Protein AF-A0A812W6Y2-F1 (afdb_monomer_lite)

Secondary structure (DSSP, 8-state):
-PPPPPP--HHHHHHHHTHHHHHHHSSS----GGG--S---EEEEEEEEPSSS-EEEEEEE----EE-HHHHHHHTTT-HHHHHHHHHHHHTS-HHHHHHHTTTSPPEEEEETTEEEEE-BTTTEESSGGG-TT--

Radius of gyration: 18.1 Å; chains: 1; bounding box: 55×28×47 Å

pLDDT: mean 87.53, std 11.08, range [35.53, 96.62]

Structure (mmCIF, N/CA/C/O backbone):
data_AF-A0A812W6Y2-F1
#
_entry.id   AF-A0A812W6Y2-F1
#
loop_
_atom_site.group_PDB
_atom_site.id
_atom_site.type_symbol
_atom_site.label_atom_id
_atom_site.label_alt_id
_atom_site.label_comp_id
_atom_site.label_asym_id
_atom_site.label_entity_id
_atom_site.label_seq_id
_atom_site.pdbx_PDB_ins_code
_atom_site.Cartn_x
_atom_site.Cartn_y
_atom_site.Cartn_z
_atom_site.occupancy
_atom_site.B_iso_or_equiv
_atom_site.auth_seq_id
_atom_site.auth_comp_id
_atom_site.auth_asym_id
_atom_site.auth_atom_id
_atom_site.pdbx_PDB_model_num
ATOM 1 N N . VAL A 1 1 ? 32.349 -9.880 0.724 1.00 42.59 1 VAL A N 1
ATOM 2 C CA . VAL A 1 1 ? 31.455 -9.909 -0.460 1.00 42.59 1 VAL A CA 1
ATOM 3 C C . VAL A 1 1 ? 32.058 -8.994 -1.514 1.00 42.59 1 VAL A C 1
ATOM 5 O O . VAL A 1 1 ? 32.313 -7.841 -1.189 1.00 42.59 1 VAL A O 1
ATOM 8 N N . LYS A 1 2 ? 32.390 -9.490 -2.716 1.00 35.53 2 LYS A N 1
ATOM 9 C CA . LYS A 1 2 ? 32.866 -8.610 -3.799 1.00 35.53 2 LYS A CA 1
ATOM 10 C C . LYS A 1 2 ? 31.689 -7.723 -4.232 1.00 35.53 2 LYS A C 1
ATOM 12 O O . LYS A 1 2 ? 30.623 -8.282 -4.485 1.00 35.53 2 LYS A O 1
ATOM 17 N N . PRO A 1 3 ? 31.828 -6.388 -4.281 1.00 50.28 3 PRO A N 1
ATOM 18 C CA . PRO A 1 3 ? 30.753 -5.539 -4.776 1.00 50.28 3 PRO A CA 1
ATOM 19 C C . PRO A 1 3 ? 30.479 -5.903 -6.239 1.00 50.28 3 PRO A C 1
ATOM 21 O O . PRO A 1 3 ? 31.402 -5.944 -7.053 1.00 50.28 3 PRO A O 1
ATOM 24 N N . GLY A 1 4 ? 29.223 -6.227 -6.555 1.00 51.75 4 GLY A N 1
ATOM 25 C CA . GLY A 1 4 ? 28.796 -6.477 -7.930 1.00 51.75 4 GLY A CA 1
ATOM 26 C C . GLY A 1 4 ? 29.044 -5.256 -8.821 1.00 51.75 4 GLY A C 1
ATOM 27 O O . GLY A 1 4 ? 29.160 -4.126 -8.335 1.00 51.75 4 GLY A O 1
ATOM 28 N N . LYS A 1 5 ? 29.135 -5.483 -10.136 1.00 56.38 5 LYS A N 1
ATOM 29 C CA . LYS A 1 5 ? 29.183 -4.418 -11.150 1.00 56.38 5 LYS A CA 1
ATOM 30 C C . LYS A 1 5 ? 28.024 -3.444 -10.890 1.00 56.38 5 LYS A C 1
ATOM 32 O O . LYS A 1 5 ? 26.879 -3.870 -10.769 1.00 56.38 5 LYS A O 1
ATOM 37 N N . LYS A 1 6 ? 28.309 -2.143 -10.769 1.00 56.34 6 LYS A N 1
ATOM 38 C CA . LYS A 1 6 ? 27.258 -1.129 -10.598 1.00 56.34 6 LYS A CA 1
ATOM 39 C C . LYS A 1 6 ? 26.452 -1.032 -11.897 1.00 56.34 6 LYS A C 1
ATOM 41 O O . LYS A 1 6 ? 27.039 -0.751 -12.940 1.00 56.34 6 LYS A O 1
ATOM 46 N N . SER A 1 7 ? 25.136 -1.240 -11.816 1.00 65.12 7 SER A N 1
ATOM 47 C CA . SER A 1 7 ? 24.197 -0.954 -12.911 1.00 65.12 7 SER A CA 1
ATOM 48 C C . SER A 1 7 ? 24.405 0.479 -13.415 1.00 65.12 7 SER A C 1
ATOM 50 O O . SER A 1 7 ? 24.633 1.405 -12.628 1.00 65.12 7 SER A O 1
ATOM 52 N N . LYS A 1 8 ? 24.326 0.670 -14.737 1.00 69.44 8 LYS A N 1
ATOM 53 C CA . LYS A 1 8 ? 24.411 2.001 -15.364 1.00 69.44 8 LYS A CA 1
ATOM 54 C C . LYS A 1 8 ? 23.120 2.811 -15.168 1.00 69.44 8 LYS A C 1
ATOM 56 O O . LYS A 1 8 ? 23.105 4.015 -15.440 1.00 69.44 8 LYS A O 1
ATOM 61 N N . GLY A 1 9 ? 22.044 2.171 -14.695 1.00 75.56 9 GLY A N 1
ATOM 62 C CA . GLY A 1 9 ? 20.752 2.790 -14.397 1.00 75.56 9 GLY A CA 1
ATOM 63 C C . GLY A 1 9 ? 20.032 3.342 -15.628 1.00 75.56 9 GLY A C 1
ATOM 64 O O . GLY A 1 9 ? 19.166 4.212 -15.495 1.00 75.56 9 GLY A O 1
ATOM 65 N N . LEU A 1 10 ? 20.407 2.893 -16.830 1.00 82.06 10 LEU A N 1
ATOM 66 C CA . LEU A 1 10 ? 19.838 3.382 -18.085 1.00 82.06 10 LEU A CA 1
ATOM 67 C C . LEU A 1 10 ? 18.393 2.914 -18.230 1.00 82.06 10 LEU A C 1
ATOM 69 O O . LEU A 1 10 ? 17.530 3.717 -18.587 1.00 82.06 10 LEU A O 1
ATOM 73 N N . LEU A 1 11 ? 18.113 1.666 -17.848 1.00 83.56 11 LEU A N 1
ATOM 74 C CA . LEU A 1 11 ? 16.761 1.124 -17.816 1.00 83.56 11 LEU A CA 1
ATOM 75 C C . LEU A 1 11 ? 15.851 1.928 -16.879 1.00 83.56 11 LEU A C 1
ATOM 77 O O . LEU A 1 11 ? 14.770 2.353 -17.282 1.00 83.56 11 LEU A O 1
ATOM 81 N N . GLY A 1 12 ? 16.304 2.216 -15.655 1.00 83.94 12 GLY A N 1
ATOM 82 C CA . GLY A 1 12 ? 15.538 3.018 -14.695 1.00 83.94 12 GLY A CA 1
A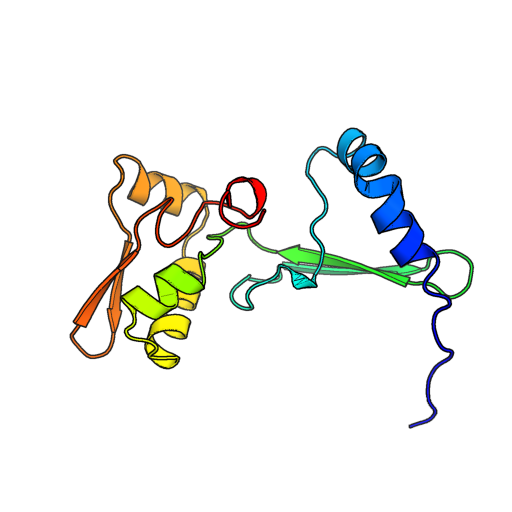TOM 83 C C . GLY A 1 12 ? 15.217 4.423 -15.222 1.00 83.94 12 GLY A C 1
ATOM 84 O O . GLY A 1 12 ? 14.090 4.906 -15.083 1.00 83.94 12 GLY A O 1
ATOM 85 N N . LYS A 1 13 ? 16.177 5.067 -15.903 1.00 85.06 13 LYS A N 1
ATOM 86 C CA . LYS A 1 13 ? 15.955 6.356 -16.580 1.00 85.06 13 LYS A CA 1
ATOM 87 C C . LYS A 1 13 ? 14.936 6.235 -17.713 1.00 85.06 13 LYS A C 1
ATOM 89 O O . LYS A 1 13 ? 14.025 7.060 -17.782 1.00 85.06 13 LYS A O 1
ATOM 94 N N . ALA A 1 14 ? 15.056 5.214 -18.560 1.00 86.50 14 ALA A N 1
ATOM 95 C CA . ALA A 1 14 ? 14.144 4.978 -19.675 1.00 86.50 14 ALA A CA 1
ATOM 96 C C . ALA A 1 14 ? 12.708 4.723 -19.191 1.00 86.50 14 ALA A C 1
ATOM 98 O O . ALA A 1 14 ? 11.782 5.369 -19.678 1.00 86.50 14 ALA A O 1
ATOM 99 N N . LEU A 1 15 ? 12.521 3.872 -18.176 1.00 86.56 15 LEU A N 1
ATOM 100 C CA . LEU A 1 15 ? 11.214 3.590 -17.570 1.00 86.56 15 LEU A CA 1
ATOM 101 C C . LEU A 1 15 ? 10.563 4.848 -16.988 1.00 86.56 15 LEU A C 1
ATOM 103 O O . LEU A 1 15 ? 9.352 5.026 -17.100 1.00 86.56 15 LEU A O 1
ATOM 107 N N . LYS A 1 16 ? 11.358 5.745 -16.393 1.00 87.38 16 LYS A N 1
ATOM 108 C CA . LYS A 1 16 ? 10.858 7.018 -15.863 1.00 87.38 16 LYS A CA 1
ATOM 109 C C . LYS A 1 16 ? 10.485 7.998 -16.978 1.00 87.38 16 LYS A C 1
ATOM 111 O O . LYS A 1 16 ? 9.408 8.580 -16.933 1.00 87.38 16 LYS A O 1
ATOM 116 N N . GLN A 1 17 ? 11.348 8.169 -17.981 1.00 90.38 17 GLN A N 1
ATOM 117 C CA . GLN A 1 17 ? 11.149 9.129 -19.076 1.00 90.38 17 GLN A CA 1
ATOM 118 C C . GLN A 1 17 ? 10.063 8.705 -20.068 1.00 90.38 17 GLN A C 1
ATOM 120 O O . GLN A 1 17 ? 9.397 9.551 -20.656 1.00 90.38 17 GLN A O 1
ATOM 125 N N . LYS A 1 18 ? 9.895 7.399 -20.283 1.00 90.00 18 LYS A N 1
ATOM 126 C CA . LYS A 1 18 ? 8.918 6.832 -21.220 1.00 90.00 18 LYS A CA 1
ATOM 127 C C . LYS A 1 18 ? 7.674 6.298 -20.514 1.00 90.00 18 LYS A C 1
ATOM 129 O O . LYS A 1 18 ? 6.883 5.613 -21.152 1.00 90.00 18 LYS A O 1
ATOM 134 N N . ARG A 1 19 ? 7.477 6.620 -19.230 1.00 89.31 19 ARG A N 1
ATOM 135 C CA . ARG A 1 19 ? 6.380 6.098 -18.402 1.00 89.31 19 ARG A CA 1
ATOM 136 C C . ARG A 1 19 ? 5.018 6.248 -19.071 1.00 89.31 19 ARG A C 1
ATOM 138 O O . ARG A 1 19 ? 4.328 5.254 -19.241 1.00 89.31 19 ARG A O 1
ATOM 145 N N . GLU A 1 20 ? 4.675 7.455 -19.516 1.00 88.88 20 GLU A N 1
ATOM 146 C CA . GLU A 1 20 ? 3.389 7.714 -20.177 1.00 88.88 20 GLU A CA 1
ATOM 147 C C . GLU A 1 20 ? 3.215 6.899 -21.462 1.00 88.88 20 GLU A C 1
ATOM 149 O O . GLU A 1 20 ? 2.134 6.388 -21.739 1.00 88.88 20 GLU A O 1
ATOM 154 N N . TYR A 1 21 ? 4.283 6.756 -22.251 1.00 91.06 21 TYR A N 1
ATOM 155 C CA . TYR A 1 21 ? 4.258 5.939 -23.461 1.00 91.06 21 TYR A CA 1
ATOM 156 C C . TYR A 1 21 ? 4.043 4.458 -23.128 1.00 91.06 21 TYR A C 1
ATOM 158 O O . TYR A 1 21 ? 3.200 3.808 -23.735 1.00 91.06 21 TYR A O 1
ATOM 166 N N . ILE A 1 22 ? 4.755 3.939 -22.126 1.00 89.19 22 ILE A N 1
ATOM 167 C CA . ILE A 1 22 ? 4.619 2.554 -21.665 1.00 89.19 22 ILE A CA 1
ATOM 168 C C . ILE A 1 22 ? 3.209 2.306 -21.115 1.00 89.19 22 ILE A C 1
ATOM 170 O O . ILE A 1 22 ? 2.586 1.314 -21.473 1.00 89.19 22 ILE A O 1
ATOM 174 N N . HIS A 1 23 ? 2.672 3.214 -20.296 1.00 90.12 23 HIS A N 1
ATOM 175 C CA . HIS A 1 23 ? 1.318 3.104 -19.743 1.00 90.12 23 HIS A CA 1
ATOM 176 C C . HIS A 1 23 ? 0.242 3.072 -20.836 1.00 90.12 23 HIS A C 1
ATOM 178 O O . HIS A 1 23 ? -0.698 2.299 -20.716 1.00 90.12 23 HIS A O 1
ATOM 184 N N . LYS A 1 24 ? 0.416 3.796 -21.953 1.00 90.31 24 LYS A N 1
ATOM 185 C CA . LYS A 1 24 ? -0.486 3.695 -23.122 1.00 90.31 24 LYS A CA 1
ATOM 186 C C . LYS A 1 24 ? -0.475 2.316 -23.789 1.00 90.31 24 LYS A C 1
ATOM 188 O O . LYS A 1 24 ? -1.477 1.926 -24.379 1.00 90.31 24 LYS A O 1
ATOM 193 N N . LEU A 1 25 ? 0.651 1.604 -23.738 1.00 91.06 25 LEU A N 1
ATOM 194 C CA . LEU A 1 25 ? 0.793 0.272 -24.336 1.00 91.06 25 LEU A CA 1
ATOM 195 C C . LEU A 1 25 ? 0.297 -0.849 -23.416 1.00 91.06 25 LEU A C 1
ATOM 197 O O . LEU A 1 25 ? 0.064 -1.967 -23.873 1.00 91.06 25 LEU A O 1
ATOM 201 N N . LEU A 1 26 ? 0.156 -0.574 -22.121 1.00 86.44 26 LEU A N 1
ATOM 202 C CA . LEU A 1 26 ? -0.225 -1.564 -21.128 1.00 86.44 26 LEU A CA 1
ATOM 203 C C . LEU A 1 26 ? -1.696 -1.424 -20.753 1.00 86.44 26 LEU A C 1
ATOM 205 O O . LEU A 1 26 ? -2.250 -0.337 -20.654 1.00 86.44 26 LEU A O 1
ATOM 209 N N . ARG A 1 27 ? -2.335 -2.553 -20.434 1.00 84.50 27 ARG A N 1
ATOM 210 C CA . ARG A 1 27 ? -3.702 -2.551 -19.887 1.00 84.50 27 ARG A CA 1
ATOM 211 C C . ARG A 1 27 ? -3.778 -1.903 -18.495 1.00 84.50 27 ARG A C 1
ATOM 213 O O . ARG A 1 27 ? -4.867 -1.579 -18.027 1.00 84.50 27 ARG A O 1
ATOM 220 N N . ARG A 1 28 ? -2.651 -1.830 -17.784 1.00 81.44 28 ARG A N 1
ATOM 221 C CA . ARG A 1 28 ? -2.542 -1.320 -16.414 1.00 81.44 28 ARG A CA 1
ATOM 222 C C . ARG A 1 28 ? -1.226 -0.579 -16.253 1.00 81.44 28 ARG A C 1
ATOM 224 O O . ARG A 1 28 ? -0.203 -1.040 -16.758 1.00 81.44 28 ARG A O 1
ATOM 231 N N . ASP A 1 29 ? -1.266 0.496 -15.482 1.00 86.75 29 ASP A N 1
ATOM 232 C CA . ASP A 1 29 ? -0.079 1.272 -15.156 1.00 86.75 29 ASP A CA 1
ATOM 233 C C . ASP A 1 29 ? 0.941 0.433 -14.383 1.00 86.75 29 ASP A C 1
ATOM 235 O O . ASP A 1 29 ? 0.599 -0.358 -13.497 1.00 86.75 29 ASP A O 1
ATOM 239 N N . LEU A 1 30 ? 2.213 0.642 -14.715 1.00 85.44 30 LEU A N 1
ATOM 240 C CA . LEU A 1 30 ? 3.339 0.186 -13.911 1.00 85.44 30 LEU A CA 1
ATOM 241 C C . LEU A 1 30 ? 3.557 1.137 -12.743 1.00 85.44 30 LEU A C 1
ATOM 243 O O . LEU A 1 30 ? 3.669 2.352 -12.934 1.00 85.44 30 LEU A O 1
ATOM 247 N N . TRP A 1 31 ? 3.699 0.552 -11.562 1.00 87.56 31 TRP A N 1
ATOM 248 C CA . TRP A 1 31 ? 3.993 1.257 -10.326 1.00 87.56 31 TRP A CA 1
ATOM 249 C C . TRP A 1 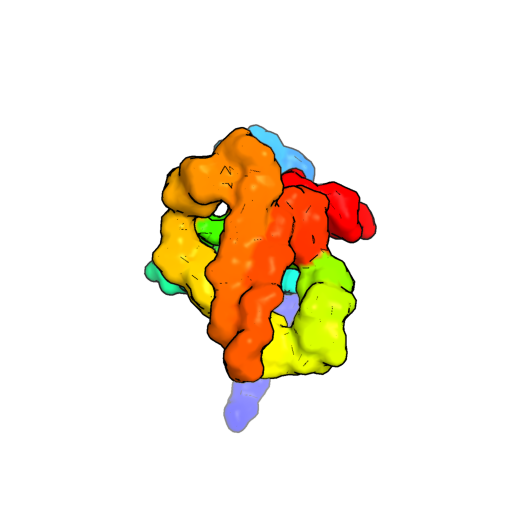31 ? 5.444 1.009 -9.935 1.00 87.56 31 TRP A C 1
ATOM 251 O O . TRP A 1 31 ? 5.961 -0.095 -10.089 1.00 87.56 31 TRP A O 1
ATOM 261 N N . ASP A 1 32 ? 6.103 2.053 -9.448 1.00 88.94 32 ASP A N 1
ATOM 262 C CA . ASP A 1 32 ? 7.454 1.942 -8.907 1.00 88.94 32 ASP A CA 1
ATOM 263 C C . ASP A 1 32 ? 7.430 1.111 -7.615 1.00 88.94 32 ASP A C 1
ATOM 265 O O . ASP A 1 32 ? 6.518 1.261 -6.806 1.00 88.94 32 ASP A O 1
ATOM 269 N N . SER A 1 33 ? 8.424 0.260 -7.366 1.00 88.06 33 SER A N 1
ATOM 270 C CA . SER A 1 33 ? 8.450 -0.525 -6.124 1.00 88.06 33 SER A CA 1
ATOM 271 C C . SER A 1 33 ? 8.476 0.351 -4.864 1.00 88.06 33 SER A C 1
ATOM 273 O O . SER A 1 33 ? 8.014 -0.081 -3.814 1.00 88.06 33 SER A O 1
ATOM 275 N N . SER A 1 34 ? 8.962 1.594 -4.960 1.00 88.50 34 SER A N 1
ATOM 276 C CA . SER A 1 34 ? 8.952 2.565 -3.856 1.00 88.50 34 SER A CA 1
ATOM 277 C C . SER A 1 34 ? 7.554 2.983 -3.395 1.00 88.50 34 SER A C 1
ATOM 279 O O . SER A 1 34 ? 7.431 3.545 -2.310 1.00 88.50 34 SER A O 1
ATOM 281 N N . VAL A 1 35 ? 6.495 2.728 -4.178 1.00 89.38 35 VAL A N 1
ATOM 282 C CA . VAL A 1 35 ? 5.122 3.000 -3.722 1.00 89.38 35 VAL A CA 1
ATOM 283 C C . VAL A 1 35 ? 4.488 1.862 -2.926 1.00 89.38 35 VAL A C 1
ATOM 285 O O . VAL A 1 35 ? 3.414 2.100 -2.371 1.00 89.38 35 VAL A O 1
ATOM 288 N N . MET A 1 36 ? 5.118 0.685 -2.848 1.00 90.81 36 MET A N 1
ATOM 289 C CA . MET A 1 36 ? 4.663 -0.415 -1.988 1.00 90.81 36 MET A CA 1
ATOM 290 C C . MET A 1 36 ? 4.681 0.001 -0.511 1.00 90.81 36 MET A C 1
ATOM 292 O O . MET A 1 36 ? 5.543 0.765 -0.082 1.00 90.81 36 MET A O 1
ATOM 296 N N . GLN A 1 37 ? 3.729 -0.504 0.268 1.00 91.44 37 GLN A N 1
ATOM 297 C CA . GLN A 1 37 ? 3.487 -0.098 1.659 1.00 91.44 37 GLN A CA 1
ATOM 298 C C . GLN A 1 37 ? 3.784 -1.204 2.679 1.00 91.44 37 GLN A C 1
ATOM 300 O O . GLN A 1 37 ? 3.616 -0.992 3.886 1.00 91.44 37 GLN A O 1
ATOM 305 N N . GLY A 1 38 ? 4.232 -2.365 2.195 1.00 90.12 38 GLY A N 1
ATOM 306 C CA . GLY A 1 38 ? 4.760 -3.480 2.978 1.00 90.12 38 GLY A CA 1
ATOM 307 C C . GLY A 1 38 ? 3.714 -4.503 3.416 1.00 90.12 38 GLY A C 1
ATOM 308 O O . GLY A 1 38 ? 4.087 -5.542 3.950 1.00 90.12 38 GLY A O 1
ATOM 309 N N . HIS A 1 39 ? 2.425 -4.239 3.192 1.00 89.81 39 HIS A N 1
ATOM 310 C CA . HIS A 1 39 ? 1.331 -5.170 3.501 1.00 89.81 39 HIS A CA 1
ATOM 311 C C . HIS A 1 39 ? 0.849 -5.955 2.279 1.00 89.81 39 HIS A C 1
ATOM 313 O O . HIS A 1 39 ? -0.025 -6.811 2.402 1.00 89.81 39 HIS A O 1
ATOM 319 N N . GLU A 1 40 ? 1.367 -5.645 1.091 1.00 91.75 40 GLU A N 1
ATOM 320 C CA . GLU A 1 40 ? 0.983 -6.324 -0.136 1.00 91.75 40 GLU A CA 1
ATOM 321 C C . GLU A 1 40 ? 1.441 -7.788 -0.131 1.00 91.75 40 GLU A C 1
ATOM 323 O O . GLU A 1 40 ? 2.604 -8.101 0.125 1.00 91.75 40 GLU A O 1
ATOM 328 N N . VAL A 1 41 ? 0.537 -8.696 -0.500 1.00 89.69 41 VAL A N 1
ATOM 329 C CA . VAL A 1 41 ? 0.864 -10.116 -0.660 1.00 89.69 41 VAL A CA 1
ATOM 330 C C . VAL A 1 41 ? 1.532 -10.319 -2.018 1.00 89.69 41 VAL A C 1
ATOM 332 O O . VAL A 1 41 ? 0.881 -10.188 -3.057 1.00 89.69 41 VAL A O 1
ATOM 335 N N . VAL A 1 42 ? 2.830 -10.628 -2.025 1.00 92.19 42 VAL A N 1
ATOM 336 C CA . VAL A 1 42 ? 3.589 -10.933 -3.248 1.00 92.19 42 VAL A CA 1
ATOM 337 C C . VAL A 1 42 ? 3.210 -12.326 -3.745 1.00 92.19 42 VAL A C 1
ATOM 339 O O . VAL A 1 42 ? 3.421 -13.316 -3.053 1.00 92.19 42 VAL A O 1
ATOM 342 N N . ILE A 1 43 ? 2.652 -12.396 -4.954 1.00 93.50 43 ILE A N 1
ATOM 343 C CA . ILE A 1 43 ? 2.296 -13.653 -5.629 1.00 93.50 43 ILE A CA 1
ATOM 344 C C . ILE A 1 43 ? 3.501 -14.185 -6.396 1.00 93.50 43 ILE A C 1
ATOM 346 O O . ILE A 1 43 ? 3.749 -15.385 -6.422 1.00 93.50 43 ILE A O 1
ATOM 350 N N . ASN A 1 44 ? 4.223 -13.286 -7.064 1.00 94.19 44 ASN A N 1
ATOM 351 C CA . ASN A 1 44 ? 5.330 -13.656 -7.923 1.00 94.19 44 ASN A CA 1
ATOM 352 C C . ASN A 1 44 ? 6.341 -12.513 -8.028 1.00 94.19 44 ASN A C 1
ATOM 354 O O . ASN A 1 44 ? 5.999 -11.334 -7.888 1.00 94.19 44 ASN A O 1
ATOM 358 N N . LYS A 1 45 ? 7.589 -12.876 -8.293 1.00 94.56 45 LYS A N 1
ATOM 359 C CA . LYS A 1 45 ? 8.697 -11.956 -8.492 1.00 94.56 45 LYS A CA 1
ATOM 360 C C . LYS A 1 45 ? 9.555 -12.495 -9.625 1.00 94.56 45 LYS A C 1
ATOM 362 O O . LYS A 1 45 ? 10.188 -13.535 -9.480 1.00 94.56 45 LYS A O 1
ATOM 367 N N . GLU A 1 46 ? 9.557 -11.781 -10.739 1.00 93.75 46 GLU A N 1
ATOM 368 C CA . GLU A 1 46 ? 10.236 -12.195 -11.961 1.00 93.75 46 GLU A CA 1
ATOM 369 C C . GLU A 1 46 ? 11.344 -11.217 -12.308 1.00 93.75 46 GLU A C 1
ATOM 371 O O . GLU A 1 46 ? 11.202 -10.003 -12.143 1.00 93.75 46 GLU A O 1
ATOM 376 N N . SER A 1 47 ? 12.446 -11.774 -12.791 1.00 91.00 47 SER A N 1
ATOM 377 C CA . SER A 1 47 ? 13.633 -11.032 -13.173 1.00 91.00 47 SER A CA 1
ATOM 378 C C . SER A 1 47 ? 13.889 -11.233 -14.652 1.00 91.00 47 SER A C 1
ATOM 380 O O . SER A 1 47 ? 13.998 -12.366 -15.122 1.00 91.00 47 SER A O 1
ATOM 382 N N . PHE A 1 48 ? 13.979 -10.131 -15.384 1.00 88.31 48 PHE A N 1
ATOM 383 C CA . PHE A 1 48 ? 14.232 -10.140 -16.814 1.00 88.31 48 PHE A CA 1
ATOM 384 C C . PHE A 1 48 ? 15.567 -9.464 -17.076 1.00 88.31 48 PHE A C 1
ATOM 386 O O . PHE A 1 48 ? 15.722 -8.264 -16.842 1.00 88.31 48 PHE A O 1
ATOM 393 N N . ALA A 1 49 ? 16.525 -10.231 -17.587 1.00 84.06 49 ALA A N 1
ATOM 394 C CA . ALA A 1 49 ? 17.762 -9.663 -18.093 1.00 84.06 49 ALA A CA 1
ATOM 395 C C . ALA A 1 49 ? 17.439 -8.746 -19.283 1.00 84.06 49 ALA A C 1
ATOM 397 O O . ALA A 1 49 ? 16.846 -9.180 -20.273 1.00 84.06 49 ALA A O 1
ATOM 398 N N . ILE A 1 50 ? 17.813 -7.474 -19.173 1.00 78.81 50 ILE A N 1
ATOM 399 C CA . ILE A 1 50 ? 17.795 -6.516 -20.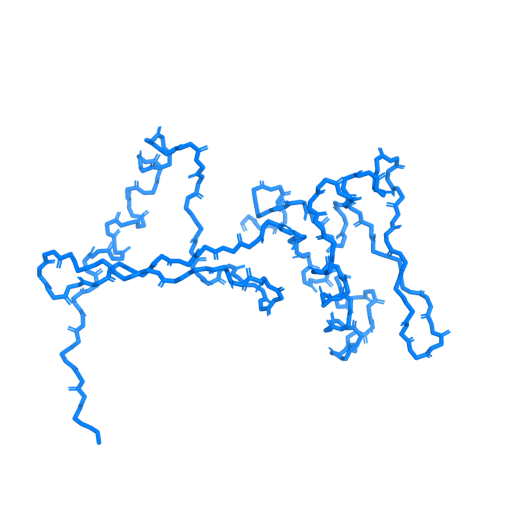276 1.00 78.81 50 ILE A CA 1
ATOM 400 C C . ILE A 1 50 ? 19.235 -6.408 -20.808 1.00 78.81 50 ILE A C 1
ATOM 402 O O . ILE A 1 50 ? 20.201 -6.746 -20.123 1.00 78.81 50 ILE A O 1
ATOM 406 N N . LEU A 1 51 ? 19.394 -5.977 -22.060 1.00 68.81 51 LEU A N 1
ATOM 407 C CA . LEU A 1 51 ? 20.709 -5.683 -22.637 1.00 68.81 51 LEU A CA 1
ATOM 408 C C . LEU A 1 51 ? 21.494 -4.696 -21.740 1.00 68.81 51 LEU A C 1
ATOM 410 O O . LEU A 1 51 ? 20.899 -3.848 -21.077 1.00 68.81 51 LEU A O 1
ATOM 414 N N . ASP A 1 52 ? 22.827 -4.791 -21.759 1.00 68.25 52 ASP A N 1
ATOM 415 C CA . ASP A 1 52 ? 23.772 -3.899 -21.056 1.00 68.25 52 ASP A CA 1
ATOM 416 C C . ASP A 1 52 ? 23.874 -4.025 -19.520 1.00 68.25 52 ASP A C 1
ATOM 418 O O . ASP A 1 52 ? 24.079 -3.024 -18.829 1.00 68.25 52 ASP A O 1
ATOM 422 N N . ASP A 1 53 ? 23.833 -5.251 -18.984 1.00 74.31 53 ASP A N 1
ATOM 423 C CA . ASP A 1 53 ? 24.002 -5.562 -17.547 1.00 74.31 53 ASP A CA 1
ATOM 424 C C . ASP A 1 53 ? 22.893 -4.976 -16.627 1.00 74.31 53 ASP A C 1
ATOM 426 O O . ASP A 1 53 ? 23.062 -4.948 -15.405 1.00 74.31 53 ASP A O 1
ATOM 430 N N . ASP A 1 54 ? 21.764 -4.510 -17.180 1.00 77.31 54 ASP A N 1
ATOM 431 C CA . ASP A 1 54 ? 20.594 -4.059 -16.409 1.00 77.31 54 ASP A CA 1
ATOM 432 C C . ASP A 1 54 ? 19.550 -5.193 -16.286 1.00 77.31 54 ASP A C 1
ATOM 434 O O . ASP A 1 54 ? 19.328 -5.983 -17.202 1.00 77.31 54 ASP A O 1
ATOM 438 N N . GLU A 1 55 ? 18.869 -5.262 -15.143 1.00 86.00 55 GLU A N 1
ATOM 439 C CA . GLU A 1 55 ? 17.850 -6.275 -14.849 1.00 86.00 55 GLU A CA 1
ATOM 440 C C . GLU A 1 55 ? 16.525 -5.589 -14.502 1.00 86.00 55 GLU A C 1
ATOM 442 O O . GLU A 1 55 ? 16.466 -4.701 -13.646 1.00 86.00 55 GLU A O 1
ATOM 447 N N . LEU A 1 56 ? 15.449 -5.986 -15.185 1.00 87.06 56 LEU A N 1
ATOM 448 C CA . LEU A 1 56 ? 14.098 -5.556 -14.857 1.00 87.06 56 LEU A CA 1
ATOM 449 C C . LEU A 1 56 ? 13.502 -6.519 -13.838 1.00 87.06 56 LEU A C 1
ATOM 451 O O . LEU A 1 56 ? 13.202 -7.667 -14.157 1.00 87.06 56 LEU A O 1
ATOM 455 N N . LEU A 1 57 ? 13.256 -6.010 -12.636 1.00 90.62 57 LEU A N 1
ATOM 456 C CA . LEU A 1 57 ? 12.561 -6.746 -11.596 1.00 90.62 57 LEU A CA 1
ATOM 457 C C . LEU A 1 57 ? 11.072 -6.388 -11.587 1.00 90.62 57 LEU A C 1
ATOM 459 O O . LEU A 1 57 ? 10.702 -5.241 -11.332 1.00 90.62 57 LEU A O 1
ATOM 463 N N . VAL A 1 58 ? 10.214 -7.379 -11.812 1.00 90.50 58 VAL A N 1
ATOM 464 C CA . VAL A 1 58 ? 8.757 -7.230 -11.782 1.00 90.50 58 VAL A CA 1
ATOM 465 C C . VAL A 1 58 ? 8.210 -7.951 -10.559 1.00 90.50 58 VAL A C 1
ATOM 467 O O . VAL A 1 58 ? 8.415 -9.147 -10.379 1.00 90.50 58 VAL A O 1
ATOM 470 N N . THR A 1 59 ? 7.496 -7.218 -9.707 1.00 93.19 59 THR A N 1
ATOM 471 C CA . THR A 1 59 ? 6.805 -7.787 -8.542 1.00 93.19 59 THR A CA 1
ATOM 472 C C . THR A 1 59 ? 5.306 -7.778 -8.805 1.00 93.19 59 THR A C 1
ATOM 474 O O . THR A 1 59 ? 4.723 -6.728 -9.070 1.00 93.19 59 THR A O 1
ATOM 477 N N . ILE A 1 60 ? 4.682 -8.951 -8.732 1.00 90.94 60 ILE A N 1
ATOM 478 C CA . ILE A 1 60 ? 3.241 -9.134 -8.901 1.00 90.94 60 ILE A CA 1
ATOM 479 C C . ILE A 1 60 ? 2.642 -9.384 -7.523 1.00 90.94 60 ILE A C 1
ATOM 481 O O . ILE A 1 60 ? 3.019 -10.332 -6.834 1.00 90.94 60 ILE A O 1
ATOM 485 N N . THR A 1 61 ? 1.691 -8.545 -7.128 1.00 90.75 61 THR A N 1
ATOM 486 C CA . THR A 1 61 ? 1.004 -8.642 -5.839 1.00 90.75 61 THR A CA 1
ATOM 487 C C . THR A 1 61 ? -0.483 -8.922 -6.014 1.00 90.75 61 THR A C 1
ATOM 489 O O . THR A 1 61 ? -1.084 -8.625 -7.054 1.00 90.75 61 THR A O 1
ATOM 492 N N . VAL A 1 62 ? -1.099 -9.488 -4.975 1.00 88.81 62 VAL A N 1
ATOM 493 C CA . VAL A 1 62 ? -2.557 -9.526 -4.852 1.00 88.81 62 VAL A CA 1
ATOM 494 C C . VAL A 1 62 ? -3.057 -8.086 -4.799 1.00 88.81 62 VAL A C 1
ATOM 496 O O . VAL A 1 62 ? -2.507 -7.242 -4.091 1.00 88.81 62 VAL A O 1
ATOM 499 N N . ARG A 1 63 ? -4.118 -7.795 -5.554 1.00 86.81 63 ARG A N 1
ATOM 500 C CA .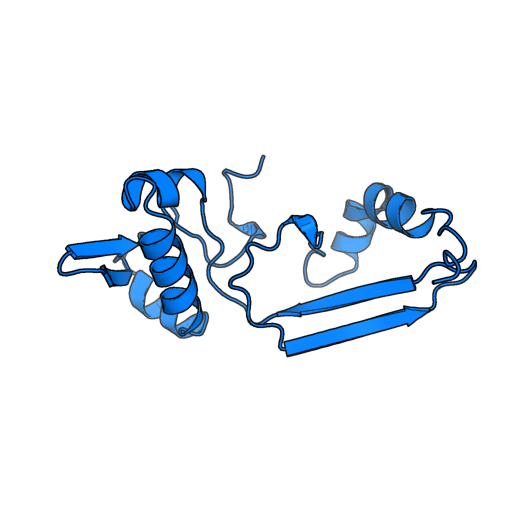 ARG A 1 63 ? -4.788 -6.497 -5.465 1.00 86.81 63 ARG A CA 1
ATOM 501 C C . ARG A 1 63 ? -5.401 -6.333 -4.081 1.00 86.81 63 ARG A C 1
ATOM 503 O O . ARG A 1 63 ? -6.174 -7.188 -3.660 1.00 86.81 63 ARG A O 1
ATOM 510 N N . GLY A 1 64 ? -5.124 -5.211 -3.435 1.00 89.12 64 GLY A N 1
ATOM 511 C CA . GLY A 1 64 ? -5.635 -4.925 -2.104 1.00 89.12 64 GLY A CA 1
ATOM 512 C C . GLY A 1 64 ? -5.750 -3.434 -1.836 1.00 89.12 64 GLY A C 1
ATOM 513 O O . GLY A 1 64 ? -5.559 -2.600 -2.724 1.00 89.12 64 GLY A O 1
ATOM 514 N N . ALA A 1 65 ? -6.077 -3.118 -0.587 1.00 93.88 65 ALA A N 1
ATOM 515 C CA . ALA A 1 65 ? -6.183 -1.747 -0.123 1.00 93.88 65 ALA A CA 1
ATOM 516 C C . ALA A 1 65 ? -4.843 -1.007 -0.272 1.00 93.88 65 ALA A C 1
ATOM 518 O O . ALA A 1 65 ? -3.785 -1.549 0.039 1.00 93.88 65 ALA A O 1
ATOM 519 N N . PHE A 1 66 ? -4.906 0.244 -0.714 1.00 94.25 66 PHE A N 1
ATOM 520 C CA . PHE A 1 66 ? -3.790 1.178 -0.744 1.00 94.25 66 PHE A CA 1
ATOM 521 C C . PHE A 1 66 ? -4.052 2.286 0.286 1.00 94.25 66 PHE A C 1
ATOM 523 O O . PHE A 1 66 ? -5.042 3.010 0.186 1.00 94.25 66 PHE A O 1
ATOM 530 N N . PHE A 1 67 ? -3.204 2.404 1.302 1.00 95.94 67 PHE A N 1
ATOM 531 C CA . PHE A 1 67 ? -3.450 3.223 2.488 1.00 95.94 67 PHE A CA 1
ATOM 532 C C . PHE A 1 67 ? -3.020 4.679 2.325 1.00 95.94 67 PHE A C 1
ATOM 534 O O . PHE A 1 67 ? -1.978 4.995 1.747 1.00 95.94 67 PHE A O 1
ATOM 541 N N . ASN A 1 68 ? -3.798 5.575 2.922 1.00 95.75 68 ASN A N 1
ATOM 542 C CA . ASN A 1 68 ? -3.351 6.918 3.249 1.00 95.75 68 ASN A CA 1
ATOM 543 C C . ASN A 1 68 ? -2.577 6.852 4.572 1.00 95.75 68 ASN A C 1
ATOM 545 O O . ASN A 1 68 ? -3.180 6.780 5.640 1.00 95.75 68 ASN A O 1
ATOM 549 N N . GLU A 1 69 ? -1.245 6.840 4.505 1.00 93.50 69 GLU A N 1
ATOM 550 C CA . GLU A 1 69 ? -0.405 6.654 5.696 1.00 93.50 69 GLU A CA 1
ATOM 551 C C . GLU A 1 69 ? -0.593 7.752 6.742 1.00 93.50 69 GLU A C 1
ATOM 553 O O . GLU A 1 69 ? -0.568 7.460 7.935 1.00 93.50 69 GLU A O 1
ATOM 558 N N . THR A 1 70 ? -0.822 8.995 6.315 1.00 94.75 70 THR A N 1
ATOM 559 C CA . THR A 1 70 ? -1.065 10.119 7.226 1.00 94.75 70 THR A CA 1
ATOM 560 C C . THR A 1 70 ? -2.371 9.919 7.986 1.00 94.75 70 THR A C 1
ATOM 562 O O . THR A 1 70 ? -2.379 9.935 9.214 1.00 94.75 70 THR A O 1
ATOM 565 N N . ALA A 1 71 ? -3.463 9.642 7.268 1.00 96.25 71 ALA A N 1
ATOM 566 C CA . ALA A 1 71 ? -4.767 9.436 7.894 1.00 96.25 71 ALA A CA 1
ATOM 567 C C . ALA A 1 71 ? -4.799 8.167 8.763 1.00 96.25 71 ALA A C 1
ATOM 569 O O . ALA A 1 71 ? -5.465 8.140 9.795 1.00 96.25 71 ALA A O 1
ATOM 570 N N . LEU A 1 72 ? -4.064 7.119 8.371 1.00 95.81 72 LEU A N 1
ATOM 571 C CA . LEU A 1 72 ? -3.941 5.900 9.167 1.00 95.81 72 LEU A CA 1
ATOM 572 C C . LEU A 1 72 ? -3.202 6.168 10.484 1.00 95.81 72 LEU A C 1
ATOM 574 O O . LEU A 1 72 ? -3.699 5.760 11.527 1.00 95.81 72 LEU A O 1
ATOM 578 N N . LYS A 1 73 ? -2.080 6.899 10.445 1.00 96.06 73 LYS A N 1
ATOM 579 C CA . LYS A 1 73 ? -1.327 7.321 11.641 1.00 96.06 73 LYS A CA 1
ATOM 580 C C . LYS A 1 73 ? -2.180 8.143 12.599 1.00 96.06 73 LYS A C 1
ATOM 582 O O . LYS A 1 73 ? -2.106 7.964 13.808 1.00 96.06 73 LYS A O 1
ATOM 587 N N . GLU A 1 74 ? -2.988 9.061 12.082 1.00 96.50 74 GLU A N 1
ATOM 588 C CA . GLU A 1 74 ? -3.900 9.851 12.914 1.00 96.50 74 GLU A CA 1
ATOM 589 C C . GLU A 1 74 ? -4.964 8.967 13.573 1.00 96.50 74 GLU A C 1
ATOM 591 O O . GLU A 1 74 ? -5.191 9.061 14.780 1.00 96.50 74 GLU A O 1
ATOM 596 N N . LEU A 1 75 ? -5.563 8.057 12.801 1.00 95.94 75 LEU A N 1
ATOM 597 C CA . LEU A 1 75 ? -6.592 7.135 13.275 1.00 95.94 75 LEU A CA 1
ATOM 598 C C . LEU A 1 75 ? -6.080 6.190 14.372 1.00 95.94 75 LEU A C 1
ATOM 600 O O . LEU A 1 75 ? -6.797 5.902 15.329 1.00 95.94 75 LEU A O 1
ATOM 604 N N . THR A 1 76 ? -4.843 5.715 14.244 1.00 95.88 76 THR A N 1
ATOM 605 C CA . THR A 1 76 ? -4.195 4.814 15.207 1.00 95.88 76 THR A CA 1
ATOM 606 C C . THR A 1 76 ? -3.487 5.555 16.335 1.00 95.88 76 THR A C 1
ATOM 608 O O . THR A 1 76 ? -2.839 4.916 17.160 1.00 95.88 76 THR A O 1
ATOM 611 N N . GLN A 1 77 ? -3.577 6.888 16.391 1.00 95.06 77 GLN A N 1
ATOM 612 C CA . GLN A 1 77 ? -2.847 7.713 17.360 1.00 95.06 77 GLN A CA 1
ATOM 613 C C . GLN A 1 77 ? -1.323 7.485 17.305 1.00 95.06 77 GLN A C 1
ATOM 615 O O . GLN A 1 77 ? -0.637 7.583 18.320 1.00 95.06 77 GLN A O 1
ATOM 620 N N . LYS A 1 78 ? -0.793 7.203 16.107 1.00 94.94 78 LYS A N 1
ATOM 621 C CA . LYS A 1 78 ? 0.617 6.893 15.819 1.00 94.94 78 LYS A CA 1
ATOM 622 C C . LYS A 1 78 ? 1.124 5.617 16.504 1.00 94.94 78 LYS A C 1
ATOM 624 O O . LYS A 1 78 ? 2.330 5.449 16.684 1.00 94.94 78 LYS A O 1
ATOM 629 N N . ASP A 1 79 ? 0.220 4.718 16.892 1.00 95.69 79 ASP A N 1
ATOM 630 C CA . ASP A 1 79 ? 0.578 3.383 17.363 1.00 95.69 79 ASP A CA 1
ATOM 631 C C . ASP A 1 79 ? 0.960 2.497 16.168 1.00 95.69 79 ASP A C 1
ATOM 633 O O . ASP A 1 79 ? 0.105 2.011 15.422 1.00 95.69 79 ASP A O 1
ATOM 637 N N . ALA A 1 80 ? 2.264 2.250 16.017 1.00 94.38 80 ALA A N 1
ATOM 638 C CA . ALA A 1 80 ? 2.816 1.423 14.947 1.00 94.38 80 ALA A CA 1
ATOM 639 C C . ALA A 1 80 ? 2.268 -0.018 14.946 1.00 94.38 80 ALA A C 1
ATOM 641 O O . ALA A 1 80 ? 2.144 -0.634 13.885 1.00 94.38 80 ALA A O 1
ATOM 642 N N . THR A 1 81 ? 1.907 -0.562 16.113 1.00 94.62 81 THR A N 1
ATOM 643 C CA . THR A 1 81 ? 1.310 -1.901 16.213 1.00 94.62 81 THR A CA 1
ATOM 644 C C . THR A 1 81 ? -0.108 -1.885 15.661 1.00 94.62 81 THR A C 1
ATOM 646 O O . THR A 1 81 ? -0.463 -2.755 14.865 1.00 94.62 81 THR A O 1
ATOM 649 N N . ALA A 1 82 ? -0.902 -0.877 16.024 1.00 95.88 82 ALA A N 1
ATOM 650 C CA . ALA A 1 82 ? -2.250 -0.710 15.494 1.00 95.88 82 ALA A CA 1
ATOM 651 C C . ALA A 1 82 ? -2.244 -0.440 13.981 1.00 95.88 82 ALA A C 1
ATOM 653 O O . ALA A 1 82 ? -3.059 -1.015 13.262 1.00 95.88 82 ALA A O 1
ATOM 654 N N . GLU A 1 83 ? -1.299 0.361 13.475 1.00 95.88 83 GLU A N 1
ATOM 655 C CA . GLU A 1 83 ? -1.118 0.582 12.032 1.00 95.88 83 GLU A CA 1
ATOM 656 C C . GLU A 1 83 ? -0.848 -0.726 11.294 1.00 95.88 83 GLU A C 1
ATOM 658 O O . GLU A 1 83 ? -1.514 -1.026 10.300 1.00 95.88 83 GLU A O 1
ATOM 663 N N . ARG A 1 84 ? 0.099 -1.523 11.800 1.00 95.31 84 ARG A N 1
ATOM 664 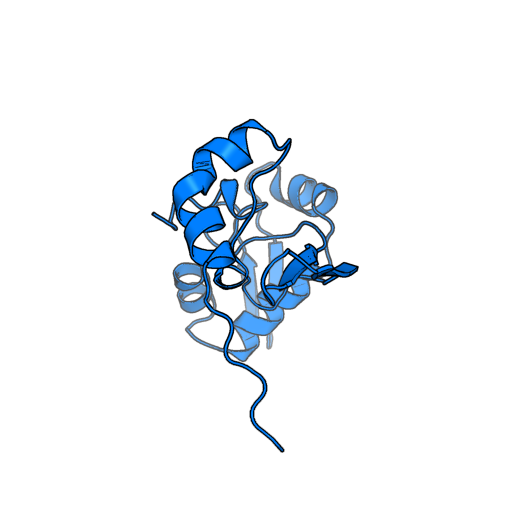C CA . ARG A 1 84 ? 0.450 -2.819 11.219 1.00 95.31 84 ARG A CA 1
ATOM 665 C C . ARG A 1 84 ? -0.744 -3.773 11.221 1.00 95.31 84 ARG A C 1
ATOM 667 O O . ARG A 1 84 ? -1.053 -4.330 10.173 1.00 95.31 84 ARG A O 1
ATOM 674 N N . ILE A 1 85 ? -1.450 -3.911 12.346 1.00 95.81 85 ILE A N 1
ATOM 675 C CA . ILE A 1 85 ? -2.627 -4.792 12.451 1.00 95.81 85 ILE A CA 1
ATOM 676 C C . ILE A 1 85 ? -3.733 -4.350 11.487 1.00 95.81 85 ILE A C 1
ATOM 678 O O . ILE A 1 85 ? -4.309 -5.190 10.801 1.00 95.81 85 ILE A O 1
ATOM 682 N N . CYS A 1 86 ? -4.008 -3.047 11.379 1.00 96.06 86 CYS A N 1
ATOM 683 C CA . CYS A 1 86 ? -4.966 -2.520 10.408 1.00 96.06 86 CYS A CA 1
ATOM 684 C C . CYS A 1 86 ? -4.583 -2.895 8.970 1.00 96.06 86 CYS A C 1
ATOM 686 O O . CYS A 1 86 ? -5.432 -3.366 8.212 1.00 96.06 86 CYS A O 1
ATOM 688 N N . LYS A 1 87 ? -3.310 -2.718 8.595 1.00 95.44 87 LYS A N 1
ATOM 689 C CA . LYS A 1 87 ? -2.813 -3.064 7.257 1.00 95.44 87 LYS A CA 1
ATOM 690 C C . LYS A 1 87 ? -2.899 -4.566 6.976 1.00 95.44 87 LYS A C 1
ATOM 692 O O . LYS A 1 87 ? -3.432 -4.962 5.942 1.00 95.44 87 LYS A O 1
ATOM 697 N N . GLU A 1 88 ? -2.424 -5.395 7.901 1.00 93.69 88 GLU A N 1
ATOM 698 C CA . GLU A 1 88 ? -2.438 -6.857 7.780 1.00 93.69 88 GLU A CA 1
ATOM 699 C C . GLU A 1 88 ? -3.863 -7.412 7.726 1.00 93.69 88 GLU A C 1
ATOM 701 O O . GLU A 1 88 ? -4.168 -8.240 6.873 1.00 93.69 88 GLU A O 1
ATOM 706 N N . TYR A 1 89 ? -4.766 -6.917 8.577 1.00 94.94 89 TYR A N 1
ATOM 707 C CA . TYR A 1 89 ? -6.161 -7.349 8.583 1.00 94.94 89 TYR A CA 1
ATOM 708 C C . TYR A 1 89 ? -6.849 -7.052 7.249 1.00 94.94 89 TYR A C 1
ATOM 710 O O . TYR A 1 89 ? -7.514 -7.917 6.682 1.00 94.94 89 TYR A O 1
ATOM 718 N N . MET A 1 90 ? -6.642 -5.855 6.700 1.00 94.00 90 MET A N 1
ATOM 719 C CA . MET A 1 90 ? -7.174 -5.490 5.386 1.00 94.00 90 MET A CA 1
ATOM 720 C C . MET A 1 90 ? -6.594 -6.345 4.254 1.00 94.00 90 MET A C 1
ATOM 722 O O . MET A 1 90 ? -7.309 -6.634 3.298 1.00 94.00 90 MET A O 1
ATOM 726 N N . ALA A 1 91 ? -5.335 -6.780 4.364 1.00 91.69 91 ALA A N 1
ATOM 727 C CA . ALA A 1 91 ? -4.701 -7.662 3.384 1.00 91.69 91 ALA A CA 1
ATOM 728 C C . ALA A 1 91 ? -5.321 -9.074 3.343 1.00 91.69 91 ALA A C 1
ATOM 730 O O . ALA A 1 91 ? -5.130 -9.793 2.365 1.00 91.69 91 ALA A O 1
ATOM 731 N N . THR A 1 92 ? -6.097 -9.470 4.362 1.00 92.00 92 THR A N 1
ATOM 732 C CA . THR A 1 92 ? -6.812 -10.763 4.378 1.00 92.00 92 THR A CA 1
ATOM 733 C C . THR A 1 92 ? -8.044 -10.802 3.472 1.00 92.00 92 THR A C 1
ATOM 735 O O . THR A 1 92 ? -8.585 -11.877 3.204 1.00 92.00 92 THR A O 1
ATOM 738 N N . PHE A 1 93 ? -8.519 -9.646 3.003 1.00 90.62 93 PHE A N 1
ATOM 739 C CA . PHE A 1 93 ? -9.667 -9.562 2.113 1.00 90.62 93 PHE A CA 1
ATOM 740 C C . PHE A 1 93 ? -9.211 -9.467 0.660 1.00 90.62 93 PHE A C 1
ATOM 742 O O . PHE A 1 93 ? -8.339 -8.667 0.319 1.00 90.62 93 PHE A O 1
ATOM 749 N N . ASP A 1 94 ? -9.866 -10.221 -0.221 1.00 88.88 94 ASP A N 1
ATOM 750 C CA . ASP A 1 94 ? -9.762 -9.949 -1.648 1.00 88.88 94 ASP A CA 1
ATOM 751 C C . ASP A 1 94 ? -10.481 -8.636 -2.015 1.00 88.88 94 ASP A C 1
ATOM 753 O O . ASP A 1 94 ? -11.331 -8.106 -1.284 1.00 88.88 94 ASP A O 1
ATOM 757 N N . LEU A 1 95 ? -10.118 -8.085 -3.173 1.00 89.44 95 LEU A N 1
ATOM 758 C CA . LEU A 1 95 ? -10.668 -6.814 -3.629 1.00 89.44 95 LEU A CA 1
ATOM 759 C C . LEU A 1 95 ? -12.205 -6.836 -3.804 1.00 89.44 95 LEU A C 1
ATOM 761 O O . LEU A 1 95 ? -12.852 -5.888 -3.353 1.00 89.44 95 LEU A O 1
ATOM 765 N N . PRO A 1 96 ? -12.829 -7.874 -4.405 1.00 91.12 96 PRO A N 1
ATOM 766 C CA . PRO A 1 96 ? -14.289 -7.952 -4.513 1.00 91.12 96 PRO A CA 1
ATOM 767 C C . PRO A 1 96 ? -15.006 -7.927 -3.158 1.00 91.12 96 PRO A C 1
ATOM 769 O O . PRO A 1 96 ? -16.017 -7.236 -3.006 1.00 91.12 96 PRO A O 1
ATOM 772 N N . LYS A 1 97 ? -14.481 -8.636 -2.154 1.00 91.00 97 LYS A N 1
ATOM 773 C CA . LYS A 1 97 ? -15.040 -8.654 -0.801 1.00 91.00 97 LYS A CA 1
ATOM 774 C C . LYS A 1 97 ? -14.886 -7.299 -0.122 1.00 91.00 97 LYS A C 1
ATOM 776 O O . LYS A 1 97 ? -15.853 -6.837 0.481 1.00 91.00 97 LYS A O 1
ATOM 781 N N . LEU A 1 98 ? -13.740 -6.627 -0.272 1.00 91.12 98 LEU A N 1
ATOM 782 C CA . LEU A 1 98 ? -13.567 -5.251 0.214 1.00 91.12 98 LEU A CA 1
ATOM 783 C C . LEU A 1 98 ? -14.577 -4.293 -0.422 1.00 91.12 98 LEU A C 1
ATOM 785 O O . LEU A 1 98 ? -15.223 -3.535 0.300 1.00 91.12 98 LEU A O 1
ATOM 789 N N . HIS A 1 99 ? -14.769 -4.355 -1.742 1.00 91.38 99 HIS A N 1
ATOM 790 C CA . HIS A 1 99 ? -15.779 -3.542 -2.425 1.00 91.38 99 HIS A CA 1
ATOM 791 C C . HIS A 1 99 ? -17.188 -3.809 -1.896 1.00 91.38 99 HIS A C 1
ATOM 793 O O . HIS A 1 99 ? -17.939 -2.863 -1.678 1.00 91.38 99 HIS A O 1
ATOM 799 N N . LYS A 1 100 ? -17.540 -5.077 -1.654 1.00 92.06 100 LYS A N 1
ATOM 800 C CA . LYS A 1 100 ? -18.848 -5.452 -1.104 1.00 92.06 100 LYS A CA 1
ATOM 801 C C . LYS A 1 100 ? -19.052 -4.921 0.315 1.00 92.06 100 LYS A C 1
ATOM 803 O O . LYS A 1 100 ? -20.133 -4.435 0.618 1.00 92.06 100 LYS A O 1
ATOM 808 N N . ILE A 1 101 ? -18.034 -4.999 1.174 1.00 90.62 101 ILE A N 1
ATOM 809 C CA . ILE A 1 101 ? -18.099 -4.449 2.539 1.00 90.62 101 ILE A CA 1
ATOM 810 C C . ILE A 1 101 ? -18.270 -2.925 2.494 1.00 90.62 101 ILE A C 1
ATOM 812 O O . ILE A 1 101 ? -19.026 -2.364 3.279 1.00 90.62 101 ILE A O 1
ATOM 816 N N . CYS A 1 102 ? -17.603 -2.266 1.547 1.00 92.25 102 CYS A N 1
ATOM 817 C CA . CYS A 1 102 ? -17.524 -0.810 1.469 1.00 92.25 102 CYS A CA 1
ATOM 818 C C . CYS A 1 102 ? -18.560 -0.161 0.537 1.00 92.25 102 CYS A C 1
ATOM 820 O O . CYS A 1 102 ? -18.484 1.047 0.301 1.00 92.25 102 CYS A O 1
ATOM 822 N N . SER A 1 103 ? -19.505 -0.922 -0.026 1.00 84.56 103 SER A N 1
ATOM 823 C CA . SER A 1 103 ? -20.352 -0.475 -1.145 1.00 84.56 103 SER A CA 1
ATOM 824 C C . SER A 1 103 ? -21.212 0.754 -0.830 1.00 84.56 103 SER A C 1
ATOM 826 O O . SER A 1 103 ? -21.556 1.501 -1.739 1.00 84.56 103 SER A O 1
ATOM 828 N N . ASN A 1 104 ? -21.497 0.999 0.453 1.00 79.56 104 ASN A N 1
ATOM 829 C CA . ASN A 1 104 ? -22.296 2.129 0.936 1.00 79.56 104 ASN A CA 1
ATOM 830 C C . ASN A 1 104 ? -21.472 3.124 1.774 1.00 79.56 104 ASN A C 1
ATOM 832 O O . ASN A 1 104 ? -22.006 3.790 2.657 1.00 79.56 104 ASN A O 1
ATOM 836 N N . GLY A 1 105 ? -20.152 3.177 1.564 1.00 76.44 105 GLY A N 1
ATOM 837 C CA . GLY A 1 105 ? -19.248 3.994 2.383 1.00 76.44 105 GLY A CA 1
ATOM 838 C C . GLY A 1 105 ? -19.008 3.433 3.789 1.00 76.44 105 GLY A C 1
ATOM 839 O O . GLY A 1 105 ? -18.332 4.070 4.594 1.00 76.44 105 GLY A O 1
ATOM 840 N N . THR A 1 106 ? -19.536 2.242 4.081 1.00 87.75 106 THR A N 1
ATOM 841 C CA . THR A 1 106 ? -19.296 1.518 5.329 1.00 87.75 106 THR A CA 1
ATOM 842 C C . THR A 1 106 ? -17.814 1.180 5.466 1.00 87.75 106 THR A C 1
ATOM 844 O O . THR A 1 106 ? -17.172 0.762 4.501 1.00 87.75 106 THR A O 1
ATOM 847 N N . GLY A 1 107 ? -17.262 1.389 6.661 1.00 91.12 107 GLY A N 1
ATOM 848 C CA . GLY A 1 107 ? -15.872 1.076 6.947 1.00 91.12 107 GLY A CA 1
ATOM 849 C C . GLY A 1 107 ? -15.640 -0.383 7.319 1.00 91.12 107 GLY A C 1
ATOM 850 O O . GLY A 1 107 ? -16.553 -1.118 7.697 1.00 91.12 107 GLY A O 1
ATOM 851 N N . VAL A 1 108 ? -14.377 -0.792 7.264 1.00 95.25 108 VAL A N 1
ATOM 852 C CA . VAL A 1 108 ? -13.919 -2.056 7.838 1.00 95.25 108 VAL A CA 1
ATOM 853 C C . VAL A 1 108 ? -13.549 -1.814 9.296 1.00 95.25 108 VAL A C 1
ATOM 855 O O . VAL A 1 108 ? -12.707 -0.969 9.597 1.00 95.25 108 VAL A O 1
ATOM 858 N N . LYS A 1 109 ? -14.177 -2.550 10.213 1.00 95.44 109 LYS A N 1
ATOM 859 C CA . LYS A 1 109 ? -13.894 -2.458 11.649 1.00 95.44 109 LYS A CA 1
ATOM 860 C C . LYS A 1 109 ? -12.794 -3.444 12.029 1.00 95.44 109 LYS A C 1
ATOM 862 O O . LYS A 1 109 ? -12.900 -4.629 11.732 1.00 95.44 109 LYS A O 1
ATOM 867 N N . VAL A 1 110 ? -11.762 -2.946 12.699 1.00 95.88 110 VAL A N 1
ATOM 868 C CA . VAL A 1 110 ? -10.619 -3.718 13.196 1.00 95.88 110 VAL A CA 1
ATOM 869 C C . VAL A 1 110 ? -10.554 -3.567 14.708 1.00 95.88 110 VAL A C 1
ATOM 871 O O . VAL A 1 110 ? -10.593 -2.450 15.222 1.00 95.88 110 VAL A O 1
ATOM 874 N N . HIS A 1 111 ? -10.455 -4.677 15.433 1.00 93.88 111 HIS A N 1
ATOM 875 C CA . HIS A 1 111 ? -10.313 -4.651 16.885 1.00 93.88 111 HIS A CA 1
ATOM 876 C C . HIS A 1 111 ? -8.836 -4.759 17.268 1.00 93.88 111 HIS A C 1
ATOM 878 O O . HIS A 1 111 ? -8.186 -5.756 16.967 1.00 93.88 111 HIS A O 1
ATOM 884 N N . VAL A 1 112 ? -8.313 -3.733 17.939 1.00 92.75 112 VAL A N 1
ATOM 885 C CA . VAL A 1 112 ? -6.920 -3.658 18.395 1.00 92.75 112 VAL A CA 1
ATOM 886 C C . VAL A 1 112 ? -6.915 -3.293 19.872 1.00 92.75 112 VAL A C 1
ATOM 888 O O . VAL A 1 112 ? -7.410 -2.232 20.243 1.00 92.75 112 VAL A O 1
ATOM 891 N N . ASN A 1 113 ? -6.367 -4.162 20.725 1.00 87.62 113 ASN A N 1
ATOM 892 C CA . ASN A 1 113 ? -6.213 -3.913 22.167 1.00 87.62 113 ASN A CA 1
ATOM 893 C C . ASN A 1 113 ? -7.514 -3.436 22.854 1.00 87.62 113 ASN A C 1
ATOM 895 O O . ASN A 1 113 ? -7.510 -2.480 23.626 1.00 87.62 113 ASN A O 1
ATOM 899 N N . GLY A 1 114 ? -8.652 -4.055 22.518 1.00 88.50 114 GLY A N 1
ATOM 900 C CA . GLY A 1 114 ? -9.971 -3.696 23.063 1.00 88.50 114 GLY A CA 1
ATOM 901 C C . GLY A 1 114 ? -10.605 -2.428 22.471 1.00 88.50 114 GLY A C 1
ATOM 902 O O . GLY A 1 114 ? -11.735 -2.097 22.818 1.00 88.50 114 GLY A O 1
ATOM 903 N N . LYS A 1 115 ? -9.927 -1.733 21.549 1.00 92.94 115 LYS A N 1
ATOM 904 C CA . LYS A 1 115 ? -10.477 -0.602 20.790 1.00 92.94 115 LYS A CA 1
ATOM 905 C C . LYS A 1 115 ? -10.967 -1.065 19.424 1.00 92.94 115 LYS A C 1
ATOM 907 O O . LYS A 1 115 ? -10.373 -1.942 18.804 1.00 92.94 115 LYS A O 1
ATOM 912 N N . THR A 1 116 ? -12.035 -0.443 18.934 1.00 95.81 116 THR A N 1
ATOM 913 C CA . THR A 1 116 ? -12.522 -0.645 17.563 1.00 95.81 116 THR A CA 1
ATOM 914 C C . THR A 1 116 ? -12.066 0.517 16.698 1.00 95.81 116 THR A C 1
ATOM 916 O O . THR A 1 116 ? -12.416 1.661 16.969 1.00 95.81 116 THR A O 1
ATOM 919 N N . ILE A 1 117 ? -11.291 0.214 15.664 1.00 96.62 117 ILE A N 1
ATOM 920 C CA . ILE A 1 117 ? -10.802 1.161 14.667 1.00 96.62 117 ILE A CA 1
ATOM 921 C C . ILE A 1 117 ? -11.611 0.959 13.388 1.00 96.62 117 ILE A C 1
ATOM 923 O O . ILE A 1 117 ? -11.679 -0.153 12.873 1.00 96.62 117 ILE A O 1
ATOM 927 N N . GLU A 1 118 ? -12.223 2.019 12.863 1.00 96.56 118 GLU A N 1
ATOM 928 C CA . GLU A 1 118 ? -12.999 1.956 11.621 1.00 96.56 118 GLU A CA 1
ATOM 929 C C . GLU A 1 118 ? -12.219 2.560 10.442 1.00 96.56 118 GLU A C 1
ATOM 931 O O . GLU A 1 118 ? -11.938 3.759 10.377 1.00 96.56 118 GLU A O 1
ATOM 936 N N . LEU A 1 119 ? -11.859 1.707 9.485 1.00 96.62 119 LEU A N 1
ATOM 937 C CA . LEU A 1 119 ? -11.163 2.064 8.254 1.00 96.62 119 LEU A CA 1
ATOM 938 C C . LEU A 1 119 ? -12.183 2.431 7.175 1.00 96.62 119 LEU A C 1
ATOM 940 O O . LEU A 1 119 ? -12.917 1.568 6.707 1.00 96.62 119 LEU A O 1
ATOM 944 N N . LEU A 1 120 ? -12.220 3.696 6.755 1.00 95.31 120 LEU A N 1
ATOM 945 C CA . LEU A 1 120 ? -13.185 4.201 5.784 1.00 95.31 120 LEU A CA 1
ATOM 946 C C . LEU A 1 120 ? -12.560 4.275 4.381 1.00 95.31 120 LEU A C 1
ATOM 948 O O . LEU A 1 120 ? -11.445 4.806 4.242 1.00 95.31 120 LEU A O 1
ATOM 952 N N . PRO A 1 121 ? -13.269 3.802 3.337 1.00 94.44 121 PRO A N 1
ATOM 953 C CA . PRO A 1 121 ? -12.809 3.930 1.960 1.00 94.44 121 PRO A CA 1
ATOM 954 C C . PRO A 1 121 ? -12.680 5.411 1.576 1.00 94.44 121 PRO A C 1
ATOM 956 O O . PRO A 1 121 ? -13.436 6.261 2.044 1.00 94.44 121 PRO A O 1
ATOM 959 N N . ARG A 1 122 ? -11.702 5.734 0.727 1.00 92.62 122 ARG A N 1
ATOM 960 C CA . ARG A 1 122 ? -11.324 7.087 0.267 1.00 92.62 122 ARG A CA 1
ATOM 961 C C . ARG A 1 122 ? -10.859 8.065 1.353 1.00 92.62 122 ARG A C 1
ATOM 963 O O . ARG A 1 122 ? -10.460 9.174 1.016 1.00 92.62 122 ARG A O 1
ATOM 970 N N . LYS A 1 123 ? -10.851 7.659 2.626 1.00 93.81 123 LYS A N 1
ATOM 971 C CA . LYS A 1 123 ? -10.264 8.423 3.737 1.00 93.81 123 LYS A CA 1
ATOM 972 C C . LYS A 1 123 ? -8.993 7.757 4.258 1.00 93.81 123 LYS A C 1
ATOM 974 O O . LYS A 1 123 ? -7.929 8.368 4.245 1.00 93.81 123 LYS A O 1
ATOM 979 N N . HIS A 1 124 ? -9.104 6.502 4.698 1.00 95.38 124 HIS A N 1
ATOM 980 C CA . HIS A 1 124 ? -7.995 5.744 5.287 1.00 95.38 124 HIS A CA 1
ATOM 981 C C . HIS A 1 124 ? -7.304 4.846 4.248 1.00 95.38 124 HIS A C 1
ATOM 983 O O . HIS A 1 124 ? -6.106 4.589 4.350 1.00 95.38 124 HIS A O 1
ATOM 989 N N . PHE A 1 125 ? -8.036 4.399 3.224 1.00 95.25 125 PHE A N 1
ATOM 990 C CA . PHE A 1 125 ? -7.504 3.595 2.122 1.00 95.25 125 PHE A CA 1
ATOM 991 C C . PHE A 1 125 ? -8.336 3.753 0.841 1.00 95.25 125 PHE A C 1
ATOM 993 O O . PHE A 1 125 ? -9.464 4.234 0.886 1.00 95.25 125 PHE A O 1
ATOM 1000 N N . VAL A 1 126 ? -7.806 3.309 -0.294 1.00 94.00 126 VAL A N 1
ATOM 1001 C CA . VAL A 1 126 ? -8.510 3.131 -1.579 1.00 94.00 126 VAL A CA 1
ATOM 1002 C C . VAL A 1 126 ? -8.251 1.729 -2.136 1.00 94.00 126 VAL A C 1
ATOM 1004 O O . VAL A 1 126 ? -7.454 0.981 -1.578 1.00 94.00 126 VAL A O 1
ATOM 1007 N N . PHE A 1 127 ? -8.901 1.351 -3.236 1.00 91.44 127 PHE A N 1
ATOM 1008 C CA . PHE A 1 127 ? -8.848 -0.005 -3.809 1.00 91.44 127 PHE A CA 1
ATOM 1009 C C . PHE A 1 127 ? -7.627 -0.264 -4.715 1.00 91.44 127 PHE A C 1
ATOM 1011 O O . PHE A 1 127 ? -7.529 -1.293 -5.386 1.00 91.44 127 PHE A O 1
ATOM 1018 N N . GLY A 1 128 ? -6.681 0.674 -4.726 1.00 89.44 128 GLY A N 1
ATOM 1019 C CA . GLY A 1 128 ? -5.410 0.569 -5.426 1.00 89.44 128 GLY A CA 1
ATOM 1020 C C . GLY A 1 128 ? -4.733 1.933 -5.586 1.00 89.44 128 GLY A C 1
ATOM 1021 O O . GLY A 1 128 ? -5.376 2.968 -5.413 1.00 89.44 128 GLY A O 1
ATOM 1022 N N . PRO A 1 129 ? -3.442 1.962 -5.950 1.00 88.25 129 PRO A N 1
ATOM 1023 C CA . PRO A 1 129 ? -2.666 3.201 -6.043 1.00 88.25 129 PRO A CA 1
ATOM 1024 C C . PRO A 1 129 ? -3.222 4.213 -7.060 1.00 88.25 129 PRO A C 1
ATOM 1026 O O . PRO A 1 129 ? -3.057 5.411 -6.860 1.00 88.25 129 PRO A O 1
ATOM 1029 N N . ALA A 1 130 ? -3.934 3.761 -8.099 1.00 86.12 130 ALA A N 1
ATOM 1030 C CA . ALA A 1 130 ? -4.556 4.636 -9.100 1.00 86.12 130 ALA A CA 1
ATOM 1031 C C . ALA A 1 130 ? -5.643 5.565 -8.525 1.00 86.12 130 ALA A C 1
ATOM 1033 O O . ALA A 1 130 ? -5.902 6.631 -9.071 1.00 86.12 130 ALA A O 1
ATOM 1034 N N . GLU A 1 131 ? -6.281 5.170 -7.422 1.00 87.69 131 GLU A N 1
ATOM 1035 C CA . GLU A 1 131 ? -7.345 5.946 -6.774 1.00 87.69 131 GLU A CA 1
ATOM 1036 C C . GLU A 1 131 ? -6.808 6.873 -5.669 1.00 87.69 131 GLU A C 1
ATOM 1038 O O . GLU A 1 131 ? -7.569 7.631 -5.065 1.00 87.69 131 GLU A O 1
ATOM 1043 N N . ALA A 1 132 ? -5.505 6.817 -5.375 1.00 88.44 132 ALA A N 1
ATOM 1044 C CA . ALA A 1 132 ? -4.888 7.531 -4.263 1.00 88.44 132 ALA A CA 1
ATOM 1045 C C . ALA A 1 132 ? -4.633 9.007 -4.615 1.00 88.44 132 ALA A C 1
ATOM 1047 O O . ALA A 1 132 ? -3.507 9.417 -4.883 1.00 88.44 132 ALA A O 1
ATOM 1048 N N . THR A 1 133 ? -5.679 9.834 -4.580 1.00 84.75 133 THR A N 1
ATOM 1049 C CA . THR A 1 133 ? -5.623 11.262 -4.962 1.00 84.75 133 THR A CA 1
ATOM 1050 C C . THR A 1 133 ? -4.727 12.133 -4.074 1.00 84.75 133 THR A C 1
ATOM 1052 O O . THR A 1 133 ? -4.369 13.241 -4.469 1.00 84.75 133 THR A O 1
ATOM 1055 N N . TRP A 1 134 ? -4.350 11.640 -2.891 1.00 83.38 134 TRP A N 1
ATOM 1056 C CA . TRP A 1 134 ? -3.414 12.290 -1.965 1.00 83.38 134 TRP A CA 1
ATOM 1057 C C . TRP A 1 134 ? -1.941 12.081 -2.336 1.00 83.38 134 TRP A C 1
ATOM 1059 O O . TRP A 1 134 ? -1.074 12.744 -1.775 1.00 83.38 134 TRP A O 1
ATOM 1069 N N . LYS A 1 135 ? -1.645 11.170 -3.269 1.00 67.12 135 LYS A N 1
ATOM 1070 C CA . LYS A 1 135 ? -0.327 11.028 -3.890 1.00 67.12 135 LYS A CA 1
ATOM 1071 C C . LYS A 1 135 ? -0.276 11.907 -5.144 1.00 67.12 135 LYS A C 1
ATOM 1073 O O . LYS A 1 135 ? -0.359 11.390 -6.254 1.00 67.12 135 LYS A O 1
ATOM 1078 N N . LYS A 1 136 ? -0.219 13.227 -4.972 1.00 49.75 136 LYS A N 1
ATOM 1079 C CA . LYS A 1 136 ? 0.174 14.143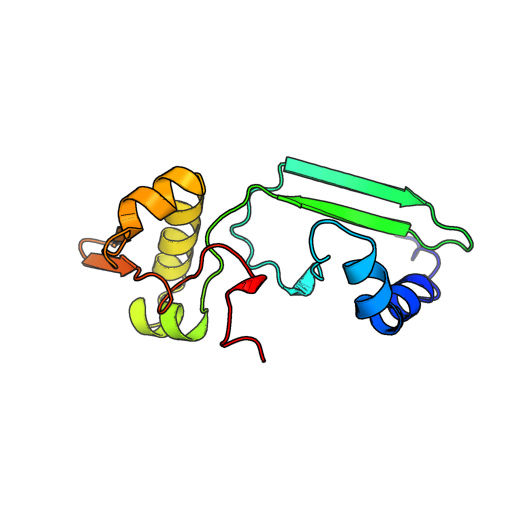 -6.055 1.00 49.75 136 LYS A CA 1
ATOM 1080 C C . LYS A 1 136 ? 1.654 14.461 -5.943 1.00 49.75 136 LYS A C 1
ATOM 1082 O O . LYS A 1 136 ? 2.089 14.740 -4.806 1.00 49.75 136 LYS A O 1
#

Sequence (136 aa):
VKPGKKSKGLLGKALKQKREYIHKLLRRDLWDSSVMQGHEVVINKESFAILDDDELLVTITVRGAFFNETALKELTQKDATAERICKEYMATFDLPKLHKICSNGTGVKVHVNGKTIELLPRKHFVFGPAEATWKK

Foldseek 3Di:
DPDDDDDPCVVVVCCVVCQVVVCVVDPHHDDDPVQDPPQWAFPDWDWDDDPPRDIDIDTDTQFFWRFPPVLLCVLVVNPPVSSVQVSNVRNVDHLVVVCVCCVPQFFDWDADPNDTGTHTDPRGTHRDPVSVPVPD